Protein AF-A0A947CC03-F1 (afdb_monomer_lite)

Sequence (138 aa):
MVSDGPWMAGKQVFLRNGFELVAEADRFELVAFRLGEGPAPRFRDISENLSRYQGLNLVYSNQCPMLPKSVDALVEMAAARGLELKVHVIDSPKAAQRAPSHYGVFNLVWNGRLLADHYVSGGRFKNILKNELADAAT

Foldseek 3Di:
DAAPDPPGHHCPVVVVVQWDFDEDDDRDTDTDHDPDDDDDDYDDDQLVLLQVDEAKEKEAECPDVVVVVQVVVLQVLQVVLVGGYHYHYDDDPVSQSSALDPLSGIFTGYNSHTPDPDDDHPVRSVVCCVPVVVPVSD

Structure (mmCIF, N/CA/C/O backbone):
data_AF-A0A947CC03-F1
#
_entry.id   AF-A0A947CC03-F1
#
loop_
_atom_site.group_PDB
_atom_site.id
_atom_site.type_symbol
_atom_site.label_atom_id
_atom_site.label_alt_id
_atom_site.label_comp_id
_atom_site.label_asym_id
_atom_site.label_entity_id
_atom_site.label_seq_id
_atom_site.pdbx_PDB_ins_code
_atom_site.Cartn_x
_atom_site.Cartn_y
_atom_site.Cartn_z
_atom_site.occupancy
_atom_site.B_iso_or_equiv
_atom_site.auth_seq_id
_atom_site.auth_comp_id
_atom_site.auth_asym_id
_atom_site.auth_atom_id
_atom_site.pdbx_PDB_model_num
ATOM 1 N N . MET A 1 1 ? 7.274 1.015 -12.413 1.00 92.75 1 MET A N 1
ATOM 2 C CA . MET A 1 1 ? 5.912 0.593 -12.028 1.00 92.75 1 MET A CA 1
ATOM 3 C C . MET A 1 1 ? 4.941 1.667 -12.482 1.00 92.75 1 MET A C 1
ATOM 5 O O . MET A 1 1 ? 5.265 2.839 -12.333 1.00 92.75 1 MET A O 1
ATOM 9 N N . VAL A 1 2 ? 3.812 1.277 -13.061 1.00 96.31 2 VAL A N 1
ATOM 10 C CA . VAL A 1 2 ? 2.751 2.136 -13.613 1.00 96.31 2 VAL A CA 1
ATOM 11 C C . VAL A 1 2 ? 1.389 1.566 -13.206 1.00 96.31 2 VAL A C 1
ATOM 13 O O . VAL A 1 2 ? 1.311 0.407 -12.796 1.00 96.31 2 VAL A O 1
ATOM 16 N N . SER A 1 3 ? 0.337 2.382 -13.247 1.00 94.56 3 SER A N 1
ATOM 17 C CA . SER A 1 3 ? -1.041 1.966 -12.948 1.00 94.56 3 SER A CA 1
ATOM 18 C C . SER A 1 3 ? -2.014 3.011 -13.490 1.00 94.56 3 SER A C 1
ATOM 20 O O . SER A 1 3 ? -1.681 4.195 -13.509 1.00 94.56 3 SER A O 1
ATOM 22 N N . ASP A 1 4 ? -3.223 2.590 -13.861 1.00 91.44 4 ASP A N 1
ATOM 23 C CA . ASP A 1 4 ? -4.327 3.501 -14.206 1.00 91.44 4 ASP A CA 1
ATOM 24 C C . ASP A 1 4 ? -5.050 4.051 -12.957 1.00 91.44 4 ASP A C 1
ATOM 26 O O . ASP A 1 4 ? -5.961 4.873 -13.053 1.00 91.44 4 ASP A O 1
ATOM 30 N N . GLY A 1 5 ? -4.657 3.592 -11.763 1.00 86.25 5 GLY A N 1
ATOM 31 C CA . GLY A 1 5 ? -5.183 4.087 -10.496 1.00 86.25 5 GLY A CA 1
ATOM 32 C C . GLY A 1 5 ? -4.565 5.419 -10.042 1.00 86.25 5 GLY A C 1
ATOM 33 O O . GLY A 1 5 ? -3.611 5.922 -10.638 1.00 86.25 5 GLY A O 1
ATOM 34 N N . PRO A 1 6 ? -5.066 5.987 -8.930 1.00 81.88 6 PRO A N 1
ATOM 35 C CA . PRO A 1 6 ? -4.569 7.249 -8.393 1.00 81.88 6 PRO A CA 1
ATOM 36 C C . PRO A 1 6 ? -3.054 7.238 -8.128 1.00 81.88 6 PRO A C 1
ATOM 38 O O . PRO A 1 6 ? -2.485 6.209 -7.754 1.00 81.88 6 PRO A O 1
ATOM 41 N N . TRP A 1 7 ? -2.432 8.418 -8.242 1.00 81.25 7 TRP A N 1
ATOM 42 C CA . TRP A 1 7 ? -1.035 8.701 -7.862 1.00 81.25 7 TRP A CA 1
ATOM 43 C C . TRP A 1 7 ? 0.056 8.057 -8.729 1.00 81.25 7 TRP A C 1
ATOM 45 O O . TRP A 1 7 ? 1.233 8.152 -8.382 1.00 81.25 7 TRP A O 1
ATOM 55 N N . MET A 1 8 ? -0.301 7.428 -9.851 1.00 90.12 8 MET A N 1
ATOM 56 C CA . MET A 1 8 ? 0.656 6.840 -10.788 1.00 90.12 8 MET A CA 1
ATOM 57 C C . MET A 1 8 ? 0.384 7.292 -12.219 1.00 90.12 8 MET A C 1
ATOM 59 O O . MET A 1 8 ? -0.739 7.622 -12.586 1.00 90.12 8 MET A O 1
ATOM 63 N N . ALA A 1 9 ? 1.438 7.320 -13.030 1.00 94.00 9 ALA A N 1
ATOM 64 C CA . ALA A 1 9 ? 1.297 7.517 -14.462 1.00 94.00 9 ALA A CA 1
ATOM 65 C C . ALA A 1 9 ? 0.802 6.220 -15.120 1.00 94.00 9 ALA A C 1
ATOM 67 O O . ALA A 1 9 ? 1.282 5.132 -14.786 1.00 94.00 9 ALA A O 1
ATOM 68 N N . GLY A 1 10 ? -0.109 6.350 -16.085 1.00 95.56 10 GLY A N 1
ATOM 69 C CA . GLY A 1 10 ? -0.552 5.234 -16.919 1.00 95.56 10 GLY A CA 1
ATOM 70 C C . GLY A 1 10 ? 0.552 4.756 -17.869 1.00 95.56 10 GLY A C 1
ATOM 71 O O . GLY A 1 10 ? 1.412 5.534 -18.302 1.00 95.56 10 GLY A O 1
ATOM 72 N N . LYS A 1 11 ? 0.520 3.470 -18.240 1.00 96.44 11 LYS A N 1
ATOM 73 C CA . LYS A 1 11 ? 1.593 2.830 -19.029 1.00 96.44 11 LYS A CA 1
ATOM 74 C C . LYS A 1 11 ? 1.828 3.449 -20.407 1.00 96.44 11 LYS A C 1
ATOM 76 O O . LYS A 1 11 ? 2.938 3.389 -20.925 1.00 96.44 11 LYS A O 1
ATOM 81 N N . GLN A 1 12 ? 0.804 4.069 -20.995 1.00 96.75 12 GLN A N 1
ATOM 82 C CA . GLN A 1 12 ? 0.829 4.543 -22.383 1.00 96.75 12 GLN A CA 1
ATOM 83 C C . GLN A 1 12 ? 1.933 5.568 -22.658 1.00 96.75 12 GLN A C 1
ATOM 85 O O . GLN A 1 12 ? 2.507 5.561 -23.745 1.00 96.75 12 GLN A O 1
ATOM 90 N N . VAL A 1 13 ? 2.268 6.418 -21.681 1.00 95.25 13 VAL A N 1
ATOM 91 C CA . VAL A 1 13 ? 3.379 7.373 -21.818 1.00 95.25 13 VAL A CA 1
ATOM 92 C C . VAL A 1 13 ? 4.701 6.630 -22.008 1.00 95.25 13 VAL A C 1
ATOM 94 O O . VAL A 1 13 ? 5.494 7.001 -22.863 1.00 95.25 13 VAL A O 1
ATOM 97 N N . PHE A 1 14 ? 4.922 5.543 -21.273 1.00 97.38 14 PHE A N 1
ATOM 98 C CA . PHE A 1 14 ? 6.159 4.766 -21.331 1.00 97.38 14 PHE A CA 1
ATOM 99 C C . PHE A 1 14 ? 6.230 3.910 -22.594 1.00 97.38 14 PHE A C 1
ATOM 101 O O . PHE A 1 14 ? 7.248 3.922 -23.282 1.00 97.38 14 PHE A O 1
ATOM 108 N N . LEU A 1 15 ? 5.135 3.228 -22.949 1.00 97.81 15 LEU A N 1
ATOM 109 C CA . LEU A 1 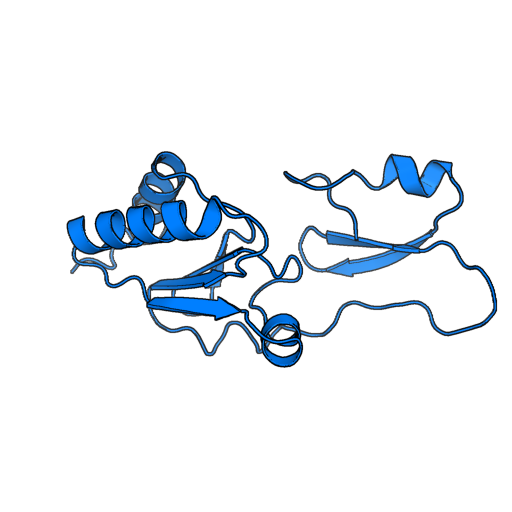15 ? 5.089 2.380 -24.146 1.00 97.81 15 LEU A CA 1
ATOM 110 C C . LEU A 1 15 ? 5.363 3.179 -25.429 1.00 97.81 15 LEU A C 1
ATOM 112 O O . LEU A 1 15 ? 6.099 2.727 -26.301 1.00 97.81 15 LEU A O 1
ATOM 116 N N . ARG A 1 16 ? 4.846 4.413 -25.525 1.00 97.62 16 ARG A N 1
ATOM 117 C CA . ARG A 1 16 ? 5.124 5.318 -26.658 1.00 97.62 16 ARG A CA 1
ATOM 118 C C . ARG A 1 16 ? 6.583 5.778 -26.741 1.00 97.62 16 ARG A C 1
ATOM 120 O O . ARG A 1 16 ? 6.986 6.279 -27.782 1.00 97.62 16 ARG A O 1
ATOM 127 N N . ASN A 1 17 ? 7.357 5.607 -25.671 1.00 97.38 17 ASN A N 1
ATOM 128 C CA . ASN A 1 17 ? 8.770 5.977 -25.580 1.00 97.38 17 ASN A CA 1
ATOM 129 C C . ASN A 1 17 ? 9.694 4.743 -25.550 1.00 97.38 17 ASN A C 1
ATOM 131 O O . ASN A 1 17 ? 10.798 4.806 -25.016 1.00 97.38 17 ASN A O 1
ATOM 135 N N . GLY A 1 18 ? 9.247 3.610 -26.104 1.00 96.88 18 GLY A N 1
ATOM 136 C CA . GLY A 1 18 ? 10.080 2.415 -26.279 1.00 96.88 18 GLY A CA 1
ATOM 137 C C . GLY A 1 18 ? 10.286 1.575 -25.017 1.00 96.88 18 GLY A C 1
ATOM 138 O O . GLY A 1 18 ? 11.163 0.717 -25.002 1.00 96.88 18 GLY A O 1
ATOM 139 N N . PHE A 1 19 ? 9.510 1.806 -23.954 1.00 97.94 19 PHE A N 1
ATOM 140 C CA . PHE A 1 19 ? 9.467 0.881 -22.822 1.00 97.94 19 PHE A CA 1
ATOM 141 C C . PHE A 1 19 ? 8.608 -0.338 -23.170 1.00 97.94 19 PHE A C 1
ATOM 143 O O . PHE A 1 19 ? 7.611 -0.230 -23.883 1.00 97.94 19 PHE A O 1
ATOM 150 N N . GLU A 1 20 ? 8.941 -1.477 -22.576 1.00 97.12 20 GLU A N 1
ATOM 151 C CA . GLU A 1 20 ? 8.214 -2.737 -22.715 1.00 97.12 20 GLU A CA 1
ATOM 152 C C . GLU A 1 20 ? 7.551 -3.115 -21.390 1.00 97.12 20 GLU A C 1
ATOM 154 O O . GLU A 1 20 ? 8.112 -2.878 -20.319 1.00 97.12 20 GLU A O 1
ATOM 159 N N . LEU A 1 21 ? 6.370 -3.731 -21.451 1.00 97.31 21 LEU A N 1
ATOM 160 C CA . LEU A 1 21 ? 5.745 -4.369 -20.293 1.00 97.31 21 LEU A CA 1
ATOM 161 C C . LEU A 1 21 ? 6.495 -5.666 -19.962 1.00 97.31 21 LEU A C 1
ATOM 163 O O . LEU A 1 21 ? 6.652 -6.521 -20.829 1.00 97.31 21 LEU A O 1
ATOM 167 N N . VAL A 1 22 ? 6.957 -5.812 -18.718 1.00 97.62 22 VAL A N 1
ATOM 168 C CA . VAL A 1 22 ? 7.794 -6.952 -18.297 1.00 97.62 22 VAL A CA 1
ATOM 169 C C . VAL A 1 22 ? 7.233 -7.750 -17.122 1.00 97.62 22 VAL A C 1
ATOM 171 O O . VAL A 1 22 ? 7.648 -8.888 -16.921 1.00 97.62 22 VAL A O 1
ATOM 174 N N . ALA A 1 23 ? 6.314 -7.182 -16.337 1.00 97.31 23 ALA A N 1
ATOM 175 C CA . ALA A 1 23 ? 5.630 -7.892 -15.259 1.00 97.31 23 ALA A CA 1
ATOM 176 C C . ALA A 1 23 ? 4.325 -7.190 -14.867 1.00 97.31 23 ALA A C 1
ATOM 178 O O . ALA A 1 23 ? 4.166 -5.989 -15.088 1.00 97.31 23 ALA A O 1
ATOM 179 N N . GLU A 1 24 ? 3.439 -7.926 -14.207 1.00 96.44 24 GLU A N 1
ATOM 180 C CA . GLU A 1 24 ? 2.172 -7.436 -13.663 1.00 96.44 24 GLU A CA 1
ATOM 181 C C . GLU A 1 24 ? 1.981 -7.994 -12.248 1.00 96.44 24 GLU A C 1
ATOM 183 O O . GLU A 1 24 ? 2.397 -9.120 -11.963 1.00 96.44 24 GLU A O 1
ATOM 188 N N . ALA A 1 25 ? 1.398 -7.195 -11.354 1.00 94.19 25 ALA A N 1
ATOM 189 C CA . ALA A 1 25 ? 1.011 -7.611 -10.009 1.00 94.19 25 ALA A CA 1
ATOM 190 C C . ALA A 1 25 ? -0.087 -6.688 -9.461 1.00 94.19 25 ALA A C 1
ATOM 192 O O . ALA A 1 25 ? 0.060 -5.465 -9.466 1.00 94.19 25 ALA A O 1
ATOM 193 N N . ASP A 1 26 ? -1.172 -7.262 -8.941 1.00 90.50 26 ASP A N 1
ATOM 194 C CA . ASP A 1 26 ? -2.356 -6.525 -8.482 1.00 90.50 26 ASP A CA 1
ATOM 195 C C . ASP A 1 26 ? -2.893 -5.568 -9.570 1.00 90.50 26 ASP A C 1
ATOM 197 O O . ASP A 1 26 ? -3.198 -5.985 -10.683 1.00 90.50 26 ASP A O 1
ATOM 201 N N . ARG A 1 27 ? -2.997 -4.268 -9.265 1.00 91.94 27 ARG A N 1
ATOM 202 C CA . ARG A 1 27 ? -3.351 -3.199 -10.218 1.00 91.94 27 ARG A CA 1
ATOM 203 C C . ARG A 1 27 ? -2.134 -2.527 -10.868 1.00 91.94 27 ARG A C 1
ATOM 205 O O . ARG A 1 27 ? -2.271 -1.446 -11.453 1.00 91.94 27 ARG A O 1
ATOM 212 N N . PHE A 1 28 ? -0.942 -3.070 -10.642 1.00 95.25 28 PHE A N 1
ATOM 213 C CA . PHE A 1 28 ? 0.321 -2.479 -11.053 1.00 95.25 28 PHE A CA 1
ATOM 214 C C . PHE A 1 28 ? 0.940 -3.249 -12.202 1.00 95.25 28 PHE A C 1
ATOM 216 O O . PHE A 1 28 ? 0.918 -4.475 -12.273 1.00 95.25 28 PHE A O 1
ATOM 223 N N . GLU A 1 29 ? 1.604 -2.492 -13.055 1.00 97.06 29 GLU A N 1
ATOM 224 C CA . GLU A 1 29 ? 2.369 -3.019 -14.167 1.00 97.06 29 GLU A CA 1
ATOM 225 C C . GLU A 1 29 ? 3.809 -2.529 -14.047 1.00 97.06 29 GLU A C 1
ATOM 227 O O . GLU A 1 29 ? 4.097 -1.435 -13.543 1.00 97.06 29 GLU A O 1
ATOM 232 N N . LEU A 1 30 ? 4.754 -3.336 -14.505 1.00 97.25 30 LEU A N 1
ATOM 233 C CA . LEU A 1 30 ? 6.156 -2.974 -14.573 1.00 97.25 30 LEU A CA 1
ATOM 234 C C . LEU A 1 30 ? 6.540 -2.799 -16.031 1.00 97.25 30 LEU A C 1
ATOM 236 O O . LEU A 1 30 ? 6.579 -3.759 -16.792 1.00 97.25 30 LEU A O 1
ATOM 240 N N . VAL A 1 31 ? 6.847 -1.560 -16.396 1.00 97.69 31 VAL A N 1
ATOM 241 C CA . VAL A 1 31 ? 7.434 -1.222 -17.690 1.00 97.69 31 VAL A CA 1
ATOM 242 C C . VAL A 1 31 ? 8.925 -0.958 -17.524 1.00 97.69 31 VAL A C 1
ATOM 244 O O . VAL A 1 31 ? 9.339 -0.352 -16.530 1.00 97.69 31 VAL A O 1
ATOM 247 N N . ALA A 1 32 ? 9.726 -1.413 -18.481 1.00 97.19 32 ALA A N 1
ATOM 248 C CA . ALA A 1 32 ? 11.175 -1.279 -18.462 1.00 97.19 32 ALA A CA 1
ATOM 249 C C . ALA A 1 32 ? 11.704 -0.841 -19.830 1.00 97.19 32 ALA A C 1
ATOM 251 O O . ALA A 1 32 ? 11.238 -1.307 -20.865 1.00 97.19 32 ALA A O 1
ATOM 252 N N . PHE A 1 33 ? 12.703 0.038 -19.816 1.00 96.75 33 PHE A N 1
ATOM 253 C CA . PHE A 1 33 ? 13.502 0.377 -20.987 1.00 96.75 33 PHE A CA 1
ATOM 254 C C . PHE A 1 33 ? 14.851 -0.326 -20.853 1.00 96.75 33 PHE A C 1
ATOM 256 O O . PHE A 1 33 ? 15.552 -0.134 -19.855 1.00 96.75 33 PHE A O 1
ATOM 263 N N . ARG A 1 34 ? 15.208 -1.180 -21.814 1.00 93.94 34 ARG A N 1
ATOM 264 C CA . ARG A 1 34 ? 16.447 -1.963 -21.747 1.00 93.94 34 ARG A CA 1
ATOM 265 C C . ARG A 1 34 ? 17.622 -1.132 -22.257 1.00 93.94 34 ARG A C 1
ATOM 267 O O . ARG A 1 34 ? 17.642 -0.736 -23.415 1.00 93.94 34 ARG A O 1
ATOM 274 N N . LEU A 1 35 ? 18.611 -0.902 -21.392 1.00 94.31 35 LEU A N 1
ATOM 275 C CA . LEU A 1 35 ? 19.863 -0.213 -21.744 1.00 94.31 35 LEU A CA 1
ATOM 276 C C . LEU A 1 35 ? 20.993 -1.177 -22.151 1.00 94.31 35 LEU A C 1
ATOM 278 O O . LEU A 1 35 ? 22.030 -0.734 -22.631 1.00 94.31 35 LEU A O 1
ATOM 282 N N . GLY A 1 36 ? 20.810 -2.481 -21.943 1.00 93.56 36 GLY A N 1
ATOM 283 C CA . GLY A 1 36 ? 21.803 -3.514 -22.218 1.00 93.56 36 GLY A CA 1
ATOM 284 C C . GLY A 1 36 ? 21.262 -4.910 -21.916 1.00 93.56 36 GLY A C 1
ATOM 285 O O . GLY A 1 36 ? 20.067 -5.082 -21.656 1.00 93.56 36 GLY A O 1
ATOM 286 N N . GLU A 1 37 ? 22.147 -5.903 -21.947 1.00 93.50 37 GLU A N 1
ATOM 287 C CA . GLU A 1 37 ? 21.801 -7.291 -21.641 1.00 93.50 37 GLU A CA 1
ATOM 288 C C . GLU A 1 37 ? 21.655 -7.526 -20.131 1.00 93.50 37 GLU A C 1
ATOM 290 O O . GLU A 1 37 ? 22.388 -6.970 -19.313 1.00 93.50 37 GLU A O 1
ATOM 295 N N . GLY A 1 38 ? 20.693 -8.367 -19.755 1.00 93.75 38 GLY A N 1
ATOM 296 C CA . GLY A 1 38 ? 20.435 -8.727 -18.366 1.00 93.75 38 GLY A CA 1
ATOM 297 C C . GLY A 1 38 ? 19.010 -9.235 -18.149 1.00 93.75 38 GLY A C 1
ATOM 298 O O . GLY A 1 38 ? 18.155 -9.108 -19.032 1.00 93.75 38 GLY A O 1
ATOM 299 N N . PRO A 1 39 ? 18.731 -9.828 -16.977 1.00 94.94 39 PRO A N 1
ATOM 300 C CA . PRO A 1 39 ? 17.384 -10.254 -16.637 1.00 94.94 39 PRO A CA 1
ATOM 301 C C . PRO A 1 39 ? 16.457 -9.042 -16.493 1.00 94.94 39 PRO A C 1
ATOM 303 O O . PRO A 1 39 ? 16.831 -8.017 -15.919 1.00 94.94 39 PRO A O 1
ATOM 306 N N . ALA A 1 40 ? 15.220 -9.180 -16.970 1.00 94.00 40 ALA A N 1
ATOM 307 C CA . ALA A 1 40 ? 14.192 -8.174 -16.741 1.00 94.00 40 ALA A CA 1
ATOM 308 C C . ALA A 1 40 ? 13.889 -8.040 -15.233 1.00 94.00 40 ALA A C 1
ATOM 310 O O . ALA A 1 40 ? 13.923 -9.040 -14.500 1.00 94.00 40 ALA A O 1
ATOM 311 N N . PRO A 1 41 ? 13.583 -6.825 -14.742 1.00 94.56 41 PRO A N 1
ATOM 312 C CA . PRO A 1 41 ? 13.152 -6.648 -13.366 1.00 94.56 41 PRO A CA 1
ATOM 313 C C . PRO A 1 41 ? 11.799 -7.337 -13.151 1.00 94.56 41 PRO A C 1
ATOM 315 O O . PRO A 1 41 ? 10.987 -7.449 -14.068 1.00 94.56 41 PRO A O 1
ATOM 318 N N . ARG A 1 42 ? 11.547 -7.781 -11.920 1.00 95.31 42 ARG A N 1
ATOM 319 C CA . ARG A 1 42 ? 10.299 -8.444 -11.527 1.00 95.31 42 ARG A CA 1
ATOM 320 C C . ARG A 1 42 ? 9.763 -7.870 -10.227 1.00 95.31 42 ARG A C 1
ATOM 322 O O . ARG A 1 42 ? 10.530 -7.332 -9.424 1.00 95.31 42 ARG A O 1
ATOM 329 N N . PHE A 1 43 ? 8.467 -8.047 -9.997 1.00 95.50 43 PHE A N 1
ATOM 330 C CA . PHE A 1 43 ? 7.892 -7.821 -8.679 1.00 95.50 43 PHE A CA 1
ATOM 331 C C . PHE A 1 43 ? 8.422 -8.841 -7.672 1.00 95.50 43 PHE A C 1
ATOM 333 O O . PHE A 1 43 ? 8.766 -9.978 -8.008 1.00 95.50 43 PHE A O 1
ATOM 340 N N . ARG A 1 44 ? 8.531 -8.400 -6.421 1.00 94.31 44 ARG A N 1
ATOM 341 C CA . ARG A 1 44 ? 8.838 -9.286 -5.306 1.00 94.31 44 ARG A CA 1
ATOM 342 C C . ARG A 1 44 ? 7.564 -10.029 -4.923 1.00 94.31 44 ARG A C 1
ATOM 344 O O . ARG A 1 44 ? 6.515 -9.409 -4.863 1.00 94.31 44 ARG A O 1
ATOM 351 N N . ASP A 1 45 ? 7.673 -11.313 -4.603 1.00 94.94 45 ASP A N 1
ATOM 352 C CA . ASP A 1 45 ? 6.556 -12.024 -3.987 1.00 94.94 45 ASP A CA 1
ATOM 353 C C . ASP A 1 45 ? 6.322 -11.489 -2.566 1.00 94.94 45 ASP A C 1
ATOM 355 O O . ASP A 1 45 ? 7.227 -11.499 -1.723 1.00 94.94 45 ASP A O 1
ATOM 359 N N . ILE A 1 46 ? 5.118 -10.970 -2.340 1.00 95.12 46 ILE A N 1
ATOM 360 C CA . ILE A 1 46 ? 4.662 -10.403 -1.069 1.00 95.12 46 ILE A CA 1
ATOM 361 C C . ILE A 1 46 ? 3.426 -11.125 -0.521 1.00 95.12 46 ILE A C 1
ATOM 363 O O . ILE A 1 46 ? 2.821 -10.637 0.433 1.00 95.12 46 ILE A O 1
ATOM 367 N N . SER A 1 47 ? 3.040 -12.266 -1.099 1.00 91.94 47 SER A N 1
ATOM 368 C CA . SER A 1 47 ? 1.820 -13.006 -0.740 1.00 91.94 47 SER A CA 1
ATOM 369 C C . SER A 1 47 ? 1.732 -13.331 0.761 1.00 91.94 47 SER A C 1
ATOM 371 O O . SER A 1 47 ? 0.663 -13.245 1.363 1.00 91.94 47 SER A O 1
ATOM 373 N N . GLU A 1 48 ? 2.871 -13.590 1.405 1.00 94.25 48 GLU A N 1
ATOM 374 C CA . GLU A 1 48 ? 2.973 -13.875 2.843 1.00 94.25 48 GLU A CA 1
ATOM 375 C C . GLU A 1 48 ? 3.099 -12.626 3.737 1.00 94.25 48 GLU A C 1
ATOM 377 O O . GLU A 1 48 ? 3.160 -12.722 4.968 1.00 94.25 48 GLU A O 1
ATOM 382 N N . ASN A 1 49 ? 3.194 -11.424 3.165 1.00 96.31 49 ASN A N 1
ATOM 383 C CA . ASN A 1 49 ? 3.384 -10.218 3.971 1.00 96.31 49 ASN A CA 1
ATOM 384 C C . ASN A 1 49 ? 2.109 -9.838 4.719 1.00 96.31 49 ASN A C 1
ATOM 386 O O . ASN A 1 49 ? 2.199 -9.382 5.855 1.00 96.31 49 ASN A O 1
ATOM 390 N N . LEU A 1 50 ? 0.938 -10.051 4.121 1.00 96.12 50 LEU A N 1
ATOM 391 C CA . LEU A 1 50 ? -0.344 -9.634 4.684 1.00 96.12 50 LEU A CA 1
ATOM 392 C C . LEU A 1 50 ? -0.782 -10.462 5.903 1.00 96.12 50 LEU A C 1
ATOM 394 O O . LEU A 1 50 ? -1.312 -9.900 6.860 1.00 96.12 50 LEU A O 1
ATOM 398 N N . SER A 1 51 ? -0.523 -11.772 5.914 1.00 95.25 51 SER A N 1
ATOM 399 C CA . SER A 1 51 ? -1.051 -12.713 6.920 1.00 95.25 51 SER A CA 1
ATOM 400 C C . SER A 1 51 ? -0.643 -12.401 8.369 1.00 95.25 51 SER A C 1
ATOM 402 O O . SER A 1 51 ? -1.348 -12.770 9.311 1.00 95.25 51 SER A O 1
ATOM 404 N N . ARG A 1 52 ? 0.458 -11.665 8.570 1.00 95.12 52 ARG A N 1
ATOM 405 C CA . ARG A 1 52 ? 0.951 -11.258 9.899 1.00 95.12 52 ARG A CA 1
ATOM 406 C C . ARG A 1 52 ? 0.151 -10.125 10.556 1.00 95.12 52 ARG A C 1
ATOM 408 O O . ARG A 1 52 ? 0.368 -9.845 11.731 1.00 95.12 52 ARG A O 1
ATOM 415 N N . TYR A 1 53 ? -0.734 -9.452 9.820 1.00 97.12 53 TYR A N 1
ATOM 416 C CA . TYR A 1 53 ? -1.465 -8.279 10.306 1.00 97.12 53 TYR A CA 1
ATOM 417 C C . TYR A 1 53 ? -2.892 -8.646 10.726 1.00 97.12 53 TYR A C 1
ATOM 419 O O . TYR A 1 53 ? -3.801 -8.713 9.900 1.00 97.12 53 TYR A O 1
ATOM 427 N N . GLN A 1 54 ? -3.081 -8.866 12.029 1.00 96.50 54 GLN A N 1
ATOM 428 C CA . GLN A 1 54 ? -4.377 -9.189 12.639 1.00 96.50 54 GLN A CA 1
ATOM 429 C C . GLN A 1 54 ? -5.035 -7.951 13.264 1.00 96.50 54 GLN A C 1
ATOM 431 O O . GLN A 1 54 ? -4.359 -7.118 13.884 1.00 96.50 54 GLN A O 1
ATOM 436 N N . GLY A 1 55 ? -6.355 -7.834 13.119 1.00 96.31 55 GLY A N 1
ATOM 437 C CA . GLY A 1 55 ? -7.117 -6.627 13.436 1.00 96.31 55 GLY A CA 1
ATOM 438 C C . GLY A 1 55 ? -6.893 -5.509 12.414 1.00 96.31 55 GLY A C 1
ATOM 439 O O . GLY A 1 55 ? -6.479 -5.758 11.276 1.00 96.31 55 GLY A O 1
ATOM 440 N N . LEU A 1 56 ? -7.153 -4.264 12.823 1.00 97.81 56 LEU A N 1
ATOM 441 C CA . LEU A 1 56 ? -7.013 -3.083 11.974 1.00 97.81 56 LEU A CA 1
ATOM 442 C C . LEU A 1 56 ? -5.593 -2.526 12.089 1.00 97.81 56 LEU A C 1
ATOM 444 O O . LEU A 1 56 ? -5.157 -2.103 13.157 1.00 97.81 56 LEU A O 1
ATOM 448 N N . ASN A 1 57 ? -4.861 -2.543 10.980 1.00 98.44 57 ASN A N 1
ATOM 449 C CA . ASN A 1 57 ? -3.462 -2.137 10.921 1.00 98.44 57 ASN A CA 1
ATOM 450 C C . ASN A 1 57 ? -3.266 -1.059 9.856 1.00 98.44 57 ASN A C 1
ATOM 452 O O . ASN A 1 57 ? -3.836 -1.140 8.767 1.00 98.44 57 ASN A O 1
ATOM 456 N N . LEU A 1 58 ? -2.403 -0.090 10.145 1.00 98.12 58 LEU A N 1
ATOM 457 C CA . LEU A 1 58 ? -1.907 0.879 9.180 1.00 98.12 58 LEU A CA 1
ATOM 458 C C . LEU A 1 58 ? -0.384 0.792 9.106 1.00 98.12 58 LEU A C 1
ATOM 460 O O . LEU A 1 58 ? 0.307 1.154 10.053 1.00 98.12 58 LEU A O 1
ATOM 464 N N . VAL A 1 59 ? 0.136 0.315 7.976 1.00 97.94 59 VAL A N 1
ATOM 465 C CA . VAL A 1 59 ? 1.578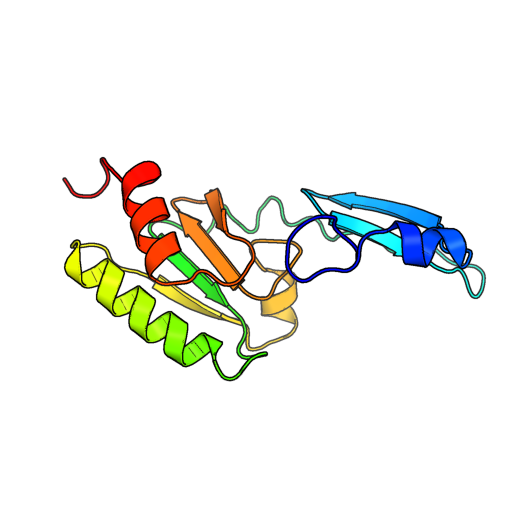 0.226 7.708 1.00 97.94 59 VAL A CA 1
ATOM 466 C C . VAL A 1 59 ? 1.959 1.318 6.720 1.00 97.94 59 VAL A C 1
ATOM 468 O O . VAL A 1 59 ? 1.482 1.300 5.581 1.00 97.94 59 VAL A O 1
ATOM 471 N N . TYR A 1 60 ? 2.799 2.269 7.121 1.00 97.25 60 TYR A N 1
ATOM 472 C CA . TYR A 1 60 ? 3.096 3.426 6.277 1.00 97.25 60 TYR A CA 1
ATOM 473 C C . TYR A 1 60 ? 4.539 3.922 6.391 1.00 97.25 60 TYR A C 1
ATOM 475 O O . TYR A 1 60 ? 5.219 3.664 7.376 1.00 97.25 60 TYR A O 1
ATOM 483 N N . SER A 1 61 ? 5.009 4.652 5.381 1.00 95.62 61 SER A N 1
ATOM 484 C CA . SER A 1 61 ? 6.311 5.326 5.382 1.00 95.62 61 SER A CA 1
ATOM 485 C C . SER A 1 61 ? 6.148 6.845 5.455 1.00 95.62 61 SER A C 1
ATOM 487 O O . SER A 1 61 ? 5.260 7.416 4.819 1.00 95.62 61 SER A O 1
ATOM 489 N N . ASN A 1 62 ? 7.061 7.523 6.153 1.00 91.62 62 ASN A N 1
ATOM 490 C CA . ASN A 1 62 ? 7.083 8.984 6.301 1.00 91.62 62 ASN A CA 1
ATOM 491 C C . ASN A 1 62 ? 7.621 9.723 5.054 1.00 91.62 62 ASN A C 1
ATOM 493 O O . ASN A 1 62 ? 8.247 10.771 5.181 1.00 91.62 62 ASN A O 1
ATOM 497 N N . GLN A 1 63 ? 7.386 9.205 3.840 1.00 88.06 63 GLN A N 1
ATOM 498 C CA . GLN A 1 63 ? 7.844 9.844 2.594 1.00 88.06 63 GLN A CA 1
ATOM 499 C C . GLN A 1 63 ? 7.181 11.206 2.347 1.00 88.06 63 GLN A C 1
ATOM 501 O O . GLN A 1 63 ? 7.772 12.082 1.724 1.00 88.06 63 GLN A O 1
ATOM 506 N N . C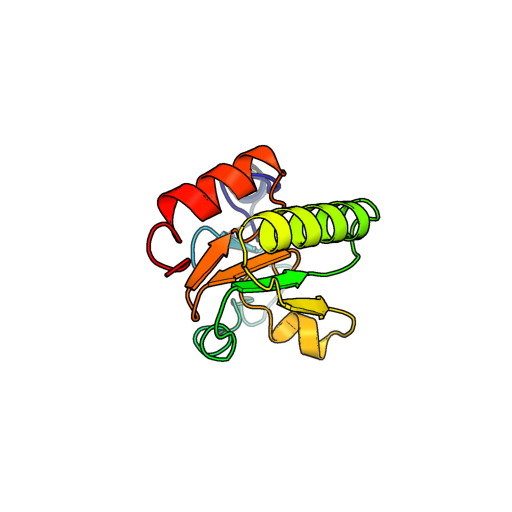YS A 1 64 ? 5.950 11.383 2.836 1.00 86.19 64 CYS A N 1
ATOM 507 C CA . CYS A 1 64 ? 5.218 12.640 2.765 1.00 86.19 64 CYS A CA 1
ATOM 508 C C . CYS A 1 64 ? 4.952 13.168 4.185 1.00 86.19 64 CYS A C 1
ATOM 510 O O . CYS A 1 64 ? 4.380 12.437 5.002 1.00 86.19 64 CYS A O 1
ATOM 512 N N . PRO A 1 65 ? 5.279 14.442 4.485 1.00 88.56 65 PRO A N 1
ATOM 513 C CA . PRO A 1 65 ? 5.108 15.024 5.821 1.00 88.56 65 PRO A CA 1
ATOM 514 C C . PRO A 1 65 ? 3.640 15.118 6.268 1.00 88.56 65 PRO A C 1
ATOM 516 O O . PRO A 1 65 ? 3.361 15.338 7.444 1.00 88.56 65 PRO A O 1
ATOM 519 N N . MET A 1 66 ? 2.689 14.938 5.347 1.00 89.00 66 MET A N 1
ATOM 520 C CA . MET A 1 66 ? 1.255 14.942 5.646 1.00 89.00 66 MET A CA 1
ATOM 521 C C . MET A 1 66 ? 0.727 13.582 6.117 1.00 89.00 66 MET A C 1
ATOM 523 O O . MET A 1 66 ? -0.360 13.525 6.698 1.00 89.00 66 MET A O 1
ATOM 527 N N . LEU A 1 67 ? 1.465 12.491 5.879 1.00 91.94 67 LEU A N 1
ATOM 528 C CA . LEU A 1 67 ? 1.029 11.152 6.276 1.00 91.94 67 LEU A CA 1
ATOM 529 C C . LEU A 1 67 ? 0.973 10.975 7.798 1.00 91.94 67 LEU A C 1
ATOM 531 O O . LEU A 1 67 ? -0.077 10.525 8.242 1.00 91.94 67 LEU A O 1
ATOM 535 N N . PRO A 1 68 ? 1.978 11.387 8.603 1.00 93.50 68 PRO A N 1
ATOM 536 C CA . PRO A 1 68 ? 1.889 11.303 10.065 1.00 93.50 68 PRO A CA 1
ATOM 537 C C . PRO A 1 68 ? 0.643 11.996 10.629 1.00 93.50 68 PRO A C 1
ATOM 539 O O . PRO A 1 68 ? -0.156 11.368 11.308 1.00 93.50 68 PRO A O 1
ATOM 542 N N . LYS A 1 69 ? 0.386 13.248 10.223 1.00 91.94 69 LYS A N 1
ATOM 543 C CA . LYS A 1 69 ? -0.816 13.991 10.648 1.00 91.94 69 LYS A CA 1
ATOM 544 C C . LYS A 1 69 ? -2.113 13.270 10.289 1.00 91.94 69 LYS A C 1
ATOM 546 O O . LYS A 1 69 ? -3.098 13.329 11.016 1.00 91.94 69 LYS A O 1
ATOM 551 N N . SER A 1 70 ? -2.132 12.631 9.123 1.00 92.25 70 SER A N 1
ATOM 552 C CA . SER A 1 70 ? -3.301 11.879 8.683 1.00 92.25 70 SER A CA 1
ATOM 553 C C . SER A 1 70 ? -3.462 10.591 9.484 1.00 92.25 70 SER A C 1
ATOM 555 O O . SER A 1 70 ? -4.579 10.262 9.852 1.00 92.25 70 SER A O 1
ATOM 557 N N . VAL A 1 71 ? -2.365 9.890 9.780 1.00 96.06 71 VAL A N 1
ATOM 558 C CA . VAL A 1 71 ? -2.344 8.696 10.634 1.00 96.06 71 VAL A CA 1
ATOM 559 C C . VAL A 1 71 ? -2.926 9.017 12.009 1.00 96.06 71 VAL A C 1
ATOM 561 O O . VAL A 1 71 ? -3.827 8.300 12.435 1.00 96.06 71 VAL A O 1
ATOM 564 N N . ASP A 1 72 ? -2.508 10.120 12.636 1.00 95.69 72 ASP A N 1
ATOM 565 C CA . ASP A 1 72 ? -3.031 10.557 13.939 1.00 95.69 72 ASP A CA 1
ATOM 566 C C . ASP A 1 72 ? -4.558 10.730 13.897 1.00 95.69 72 ASP A C 1
ATOM 568 O O . ASP A 1 72 ? -5.287 10.156 14.706 1.00 95.69 72 ASP A O 1
ATOM 572 N N . ALA A 1 73 ? -5.068 11.419 12.871 1.00 96.06 73 ALA A N 1
ATOM 573 C CA . ALA A 1 73 ? -6.507 11.582 12.678 1.00 96.06 73 ALA A CA 1
ATOM 574 C C . ALA A 1 73 ? -7.233 10.238 12.463 1.00 96.06 73 ALA A C 1
ATOM 576 O O . ALA A 1 73 ? -8.339 10.037 12.962 1.00 96.06 73 ALA A O 1
ATOM 577 N N . LEU A 1 74 ? -6.636 9.293 11.726 1.00 97.50 74 LEU A N 1
ATOM 578 C CA . LEU A 1 74 ? -7.226 7.966 11.518 1.00 97.50 74 LEU A CA 1
ATOM 579 C C . LEU A 1 74 ? -7.262 7.140 12.812 1.00 97.50 74 LEU A C 1
ATOM 581 O O . LEU A 1 74 ? -8.241 6.425 13.034 1.00 97.50 74 LEU A O 1
ATOM 585 N N . VAL A 1 75 ? -6.245 7.263 13.671 1.00 98.12 75 VAL A N 1
ATOM 586 C CA . VAL A 1 75 ? -6.212 6.625 14.997 1.00 98.12 75 VAL A CA 1
ATOM 587 C C . VAL A 1 75 ? -7.368 7.135 15.855 1.00 98.12 75 VAL A C 1
ATOM 589 O O . VAL A 1 75 ? -8.152 6.329 16.357 1.00 98.12 75 VAL A O 1
ATOM 592 N N . GLU A 1 76 ? -7.547 8.455 15.953 1.00 97.75 76 GLU A N 1
ATOM 593 C CA . GLU A 1 76 ? -8.663 9.056 16.700 1.00 97.75 76 GLU A CA 1
ATOM 594 C C . GLU A 1 76 ? -10.028 8.602 16.158 1.00 97.75 76 GLU A C 1
ATOM 596 O O . GLU A 1 76 ? -10.941 8.258 16.912 1.00 97.75 76 GLU A O 1
ATOM 601 N N . MET A 1 77 ? -10.171 8.540 14.831 1.00 96.44 77 MET A N 1
ATOM 602 C CA . MET A 1 77 ? -11.409 8.114 14.175 1.00 96.44 77 MET A CA 1
ATOM 603 C C . MET A 1 77 ? -11.744 6.632 14.378 1.00 96.44 77 MET A C 1
ATOM 605 O O . MET A 1 77 ? -12.930 6.280 14.352 1.00 96.44 77 MET A O 1
ATOM 609 N N . ALA A 1 78 ? -10.733 5.771 14.520 1.00 96.31 78 ALA A N 1
ATOM 610 C CA . ALA A 1 78 ? -10.909 4.362 14.858 1.00 96.31 78 ALA A CA 1
ATOM 611 C C . ALA A 1 78 ? -11.307 4.211 16.333 1.00 96.31 78 ALA A C 1
ATOM 613 O O . ALA A 1 78 ? -12.311 3.561 16.630 1.00 96.31 78 ALA A O 1
ATOM 614 N N . ALA A 1 79 ? -10.603 4.907 17.232 1.00 96.31 79 ALA A N 1
ATOM 615 C CA . ALA A 1 79 ? -10.877 4.891 18.667 1.00 96.31 79 ALA A CA 1
ATOM 616 C C . ALA A 1 79 ? -12.303 5.366 18.991 1.00 96.31 79 ALA A C 1
ATOM 618 O O . ALA A 1 79 ? -13.001 4.739 19.784 1.00 96.31 79 ALA A O 1
ATOM 619 N N . ALA A 1 80 ? -12.795 6.401 18.300 1.00 94.62 80 ALA A N 1
ATOM 620 C CA . ALA A 1 80 ? -14.175 6.885 18.427 1.00 94.62 80 ALA A CA 1
ATOM 621 C C . ALA A 1 80 ? -15.255 5.851 18.033 1.00 94.62 80 ALA A C 1
ATOM 623 O O . ALA A 1 80 ? -16.439 6.077 18.278 1.00 94.62 80 ALA A O 1
ATOM 624 N N . ARG A 1 81 ? -14.871 4.730 17.409 1.00 91.06 81 ARG A N 1
ATOM 625 C CA . ARG A 1 81 ? -15.740 3.589 17.075 1.00 91.06 81 ARG A CA 1
ATOM 626 C C . ARG A 1 81 ? -15.435 2.333 17.899 1.00 91.06 81 ARG A C 1
ATOM 628 O O . ARG A 1 81 ? -15.914 1.264 17.547 1.00 91.06 81 ARG A O 1
ATOM 635 N N . GLY A 1 82 ? -14.626 2.444 18.953 1.00 93.19 82 GLY A N 1
ATOM 636 C CA . GLY A 1 82 ? -14.211 1.296 19.764 1.00 93.19 82 GLY A CA 1
ATOM 637 C C . GLY A 1 82 ? -13.202 0.373 19.073 1.00 93.19 82 GLY A C 1
ATOM 638 O O . GLY A 1 82 ? -13.031 -0.762 19.503 1.00 93.19 82 GLY A O 1
ATOM 639 N N . LEU A 1 83 ? -12.536 0.835 18.008 1.00 94.75 83 LEU A N 1
ATOM 640 C CA . LEU A 1 83 ? -11.532 0.061 17.276 1.00 94.75 83 LEU A CA 1
ATOM 641 C C . LEU A 1 83 ? -10.117 0.544 17.612 1.00 94.75 83 LEU A C 1
ATOM 643 O O . LEU A 1 83 ? -9.844 1.743 17.635 1.00 94.75 83 LEU A O 1
ATOM 647 N N . GLU A 1 84 ? -9.191 -0.396 17.784 1.00 97.12 84 GLU A N 1
ATOM 648 C CA . GLU A 1 84 ? -7.757 -0.110 17.854 1.00 97.12 84 GLU A CA 1
ATOM 649 C C . GLU A 1 84 ? -7.158 -0.095 16.438 1.00 97.12 84 GLU A C 1
ATOM 651 O O . GLU A 1 84 ? -7.220 -1.097 15.723 1.00 97.12 84 GLU A O 1
ATOM 656 N N . LEU A 1 85 ? -6.545 1.026 16.037 1.00 98.12 85 LEU A N 1
ATOM 657 C CA . LEU A 1 85 ? -5.733 1.106 14.820 1.00 98.12 85 LEU A CA 1
ATOM 658 C C . LEU A 1 85 ? -4.252 0.916 15.165 1.00 98.12 85 LEU A C 1
ATOM 660 O O . LEU A 1 85 ? -3.610 1.822 15.691 1.00 98.12 85 LEU A O 1
ATOM 664 N N . LYS A 1 86 ? -3.688 -0.243 14.818 1.00 98.50 86 LYS A N 1
ATOM 665 C CA . LYS A 1 86 ? -2.269 -0.555 15.046 1.00 98.50 86 LYS A CA 1
ATOM 666 C C . LYS A 1 86 ? -1.403 0.091 13.971 1.00 98.50 86 LYS A C 1
ATOM 668 O O . LYS A 1 86 ? -1.487 -0.279 12.798 1.00 98.50 86 LYS A O 1
ATOM 673 N N . VAL A 1 87 ? -0.567 1.046 14.360 1.00 98.19 87 VAL A N 1
ATOM 674 C CA . VAL A 1 87 ? 0.283 1.805 13.433 1.00 98.19 87 VAL A CA 1
ATOM 675 C C . VAL A 1 87 ? 1.686 1.202 13.367 1.00 98.19 87 VAL A C 1
ATOM 677 O O . VAL A 1 87 ? 2.330 0.992 14.390 1.00 98.19 87 VAL A O 1
ATOM 680 N N . HIS A 1 88 ? 2.176 0.967 12.150 1.00 97.62 88 HIS A N 1
ATOM 681 C CA . HIS A 1 88 ? 3.511 0.438 11.867 1.00 97.62 88 HIS A CA 1
ATOM 682 C C . HIS A 1 88 ? 4.246 1.387 10.918 1.00 97.62 88 HIS A C 1
ATOM 684 O O . HIS A 1 88 ? 3.788 1.623 9.797 1.00 97.62 88 HIS A O 1
ATOM 690 N N . VAL A 1 89 ? 5.395 1.915 11.342 1.00 97.19 89 VAL A N 1
ATOM 691 C CA . VAL A 1 89 ? 6.215 2.813 10.514 1.00 97.19 89 VAL A CA 1
ATOM 692 C C . VAL A 1 89 ? 7.244 2.005 9.720 1.00 97.19 89 VAL A C 1
ATOM 694 O O . VAL A 1 89 ? 7.942 1.152 10.262 1.00 97.19 89 VAL A O 1
ATOM 697 N N . ILE A 1 90 ? 7.348 2.282 8.423 1.00 97.12 90 ILE A N 1
ATOM 698 C CA . ILE A 1 90 ? 8.384 1.767 7.527 1.00 97.12 90 ILE A CA 1
ATOM 699 C C . ILE A 1 90 ? 9.548 2.761 7.536 1.00 97.12 90 ILE A C 1
ATOM 701 O O . ILE A 1 90 ? 9.486 3.808 6.884 1.00 97.12 90 ILE A O 1
ATOM 705 N N . ASP A 1 91 ? 10.610 2.405 8.252 1.00 95.94 91 ASP A N 1
ATOM 706 C CA . ASP A 1 91 ? 11.797 3.234 8.505 1.00 95.94 91 ASP A CA 1
ATOM 707 C C . ASP A 1 91 ? 13.107 2.622 7.973 1.00 95.94 91 ASP A C 1
ATOM 709 O O . ASP A 1 91 ? 14.179 3.212 8.102 1.00 95.94 91 ASP A O 1
ATOM 713 N N . SER A 1 92 ? 13.035 1.444 7.347 1.00 95.94 92 SER A N 1
ATOM 714 C CA . SER A 1 92 ? 14.203 0.727 6.838 1.00 95.94 92 SER A CA 1
ATOM 715 C C . SER A 1 92 ? 13.941 0.057 5.486 1.00 95.94 92 SER A C 1
ATOM 717 O O . SER A 1 92 ? 12.809 -0.349 5.195 1.00 95.94 92 SER A O 1
ATOM 719 N N . PRO A 1 93 ? 14.990 -0.166 4.667 1.00 94.75 93 PRO A N 1
ATOM 720 C CA . PRO A 1 93 ? 14.861 -0.911 3.414 1.00 94.75 93 PRO A CA 1
ATOM 721 C C . PRO A 1 93 ? 14.279 -2.316 3.612 1.00 94.75 93 PRO A C 1
ATOM 723 O O . PRO A 1 93 ? 13.472 -2.783 2.810 1.00 94.75 93 PRO A O 1
ATOM 726 N N . LYS A 1 94 ? 14.647 -2.989 4.712 1.00 94.88 94 LYS A N 1
ATOM 727 C CA . LYS A 1 94 ? 14.138 -4.325 5.047 1.00 94.88 94 LYS A CA 1
ATOM 728 C C . LYS A 1 94 ? 12.641 -4.303 5.363 1.00 94.88 94 LYS A C 1
ATOM 730 O O . LYS A 1 94 ? 11.939 -5.232 4.969 1.00 94.88 94 LYS A O 1
ATOM 735 N N . ALA A 1 95 ? 12.156 -3.271 6.057 1.00 95.06 95 ALA A N 1
ATOM 736 C CA . ALA A 1 95 ? 10.728 -3.090 6.307 1.00 95.06 95 ALA A CA 1
ATOM 737 C C . ALA A 1 95 ? 9.971 -2.776 5.007 1.00 95.06 95 ALA A C 1
ATOM 739 O O . ALA A 1 95 ? 8.943 -3.393 4.744 1.00 95.06 95 ALA A O 1
ATOM 740 N N . ALA A 1 96 ? 10.522 -1.911 4.149 1.00 94.38 96 ALA A N 1
ATOM 741 C CA . ALA A 1 96 ? 9.914 -1.55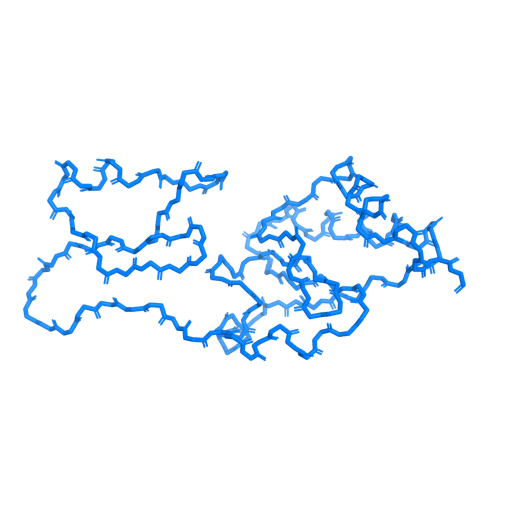6 2.866 1.00 94.38 96 ALA A CA 1
ATOM 742 C C . ALA A 1 96 ? 9.745 -2.775 1.941 1.00 94.38 96 ALA A C 1
ATOM 744 O O . ALA A 1 96 ? 8.690 -2.967 1.345 1.00 94.38 96 ALA A O 1
ATOM 745 N N . GLN A 1 97 ? 10.741 -3.665 1.884 1.00 93.50 97 GLN A N 1
ATOM 746 C CA . GLN A 1 97 ? 10.655 -4.915 1.113 1.00 93.50 97 GLN A CA 1
ATOM 747 C C . GLN A 1 97 ? 9.654 -5.938 1.679 1.00 93.50 97 GLN A C 1
ATOM 749 O O . GLN A 1 97 ? 9.362 -6.937 1.022 1.00 93.50 97 GLN A O 1
ATOM 754 N N . ARG A 1 98 ? 9.156 -5.720 2.901 1.00 94.75 98 ARG A N 1
ATOM 755 C CA . ARG A 1 98 ? 8.149 -6.549 3.580 1.00 94.75 98 ARG A CA 1
ATOM 756 C C . ARG A 1 98 ? 6.785 -5.855 3.653 1.00 94.75 98 ARG A C 1
ATOM 758 O O . ARG A 1 98 ? 5.940 -6.273 4.443 1.00 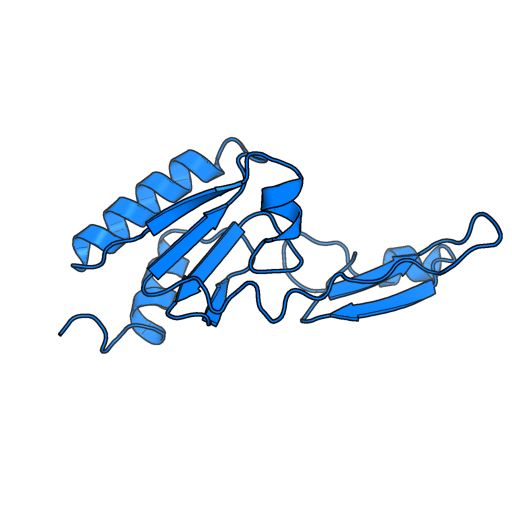94.75 98 ARG A O 1
ATOM 765 N N . ALA A 1 99 ? 6.584 -4.791 2.874 1.00 95.94 99 ALA A N 1
ATOM 766 C CA . ALA A 1 99 ? 5.340 -4.043 2.887 1.00 95.94 99 ALA A CA 1
ATOM 767 C C . ALA A 1 99 ? 4.137 -4.913 2.450 1.00 95.94 99 ALA A C 1
ATOM 769 O O . ALA A 1 99 ? 4.308 -5.847 1.658 1.00 95.94 99 ALA A O 1
ATOM 770 N N . PRO A 1 100 ? 2.918 -4.603 2.933 1.00 96.56 100 PRO A N 1
ATOM 771 C CA . PRO A 1 100 ? 1.700 -5.344 2.584 1.00 96.56 100 PRO A CA 1
ATOM 772 C C . PRO A 1 100 ? 1.214 -5.184 1.136 1.00 96.56 100 PRO A C 1
ATOM 774 O O . PRO A 1 100 ? 0.325 -5.919 0.721 1.00 96.56 100 PRO A O 1
ATOM 777 N N . SER A 1 101 ? 1.744 -4.217 0.384 1.00 95.38 101 SER A N 1
ATOM 778 C CA . SER A 1 101 ? 1.405 -3.985 -1.023 1.00 95.38 101 SER A CA 1
ATOM 779 C C . SER A 1 101 ? 2.635 -3.578 -1.828 1.00 95.38 101 SER A C 1
ATOM 781 O O . SER A 1 101 ? 3.617 -3.073 -1.274 1.00 95.38 101 SER A O 1
ATOM 783 N N . HIS A 1 102 ? 2.546 -3.724 -3.150 1.00 93.88 102 HIS A N 1
ATOM 784 C CA . HIS A 1 102 ? 3.589 -3.302 -4.083 1.00 93.88 102 HIS A CA 1
ATOM 785 C C . HIS A 1 102 ? 3.809 -1.779 -4.119 1.00 93.88 102 HIS A C 1
ATOM 787 O O . HIS A 1 102 ? 4.903 -1.342 -4.472 1.00 93.88 102 HIS A O 1
ATOM 793 N N . TYR A 1 103 ? 2.822 -0.962 -3.717 1.00 91.81 103 TYR A N 1
ATOM 794 C CA . TYR A 1 103 ? 3.015 0.489 -3.596 1.00 91.81 103 TYR A CA 1
ATOM 795 C C . TYR A 1 103 ? 3.935 0.843 -2.425 1.00 91.81 103 TYR A C 1
ATOM 797 O O . TYR A 1 103 ? 4.727 1.776 -2.515 1.00 91.81 103 TYR A O 1
ATOM 805 N N . GLY A 1 104 ? 3.855 0.090 -1.324 1.00 91.38 104 GLY A N 1
ATOM 806 C CA . GLY A 1 104 ? 4.842 0.127 -0.242 1.00 91.38 104 GLY A CA 1
ATOM 807 C C . GLY A 1 104 ? 4.863 1.388 0.632 1.00 91.38 104 GLY A C 1
ATOM 808 O O . GLY A 1 104 ? 5.664 1.446 1.562 1.00 91.38 104 GLY A O 1
ATOM 809 N N . VAL A 1 105 ? 3.996 2.380 0.388 1.00 92.88 105 VAL A N 1
ATOM 810 C CA . VAL A 1 105 ? 3.997 3.659 1.133 1.00 92.88 105 VAL A CA 1
ATOM 811 C C . VAL A 1 105 ? 2.900 3.748 2.188 1.00 92.88 105 VAL A C 1
ATOM 813 O O . VAL A 1 105 ? 3.151 4.277 3.265 1.00 92.88 105 VAL A O 1
ATOM 816 N N . PHE A 1 106 ? 1.691 3.267 1.904 1.00 95.38 106 PHE A N 1
ATOM 817 C CA . PHE A 1 106 ? 0.548 3.361 2.815 1.00 95.38 106 PHE A CA 1
ATOM 818 C C . PHE A 1 106 ? -0.340 2.138 2.631 1.00 95.38 106 PHE A C 1
ATOM 820 O O . PHE A 1 106 ? -0.757 1.850 1.516 1.00 95.38 106 PHE A O 1
ATOM 827 N N . ASN A 1 107 ? -0.618 1.413 3.709 1.00 96.69 107 ASN A N 1
ATOM 828 C CA . ASN A 1 107 ? -1.322 0.139 3.644 1.00 96.69 107 ASN A CA 1
ATOM 829 C C . ASN A 1 107 ? -2.297 0.045 4.812 1.00 96.69 107 ASN A C 1
ATOM 831 O O . ASN A 1 107 ? -1.874 -0.169 5.948 1.00 96.69 107 ASN A O 1
ATOM 835 N N . LEU A 1 108 ? -3.588 0.196 4.532 1.00 97.81 108 LEU A N 1
ATOM 836 C CA . LEU A 1 108 ? -4.636 -0.091 5.502 1.00 97.81 108 LEU A CA 1
ATOM 837 C C . LEU A 1 108 ? -5.029 -1.560 5.356 1.00 97.81 108 LEU A C 1
ATOM 839 O O . LEU A 1 108 ? -5.416 -1.986 4.269 1.00 97.81 108 L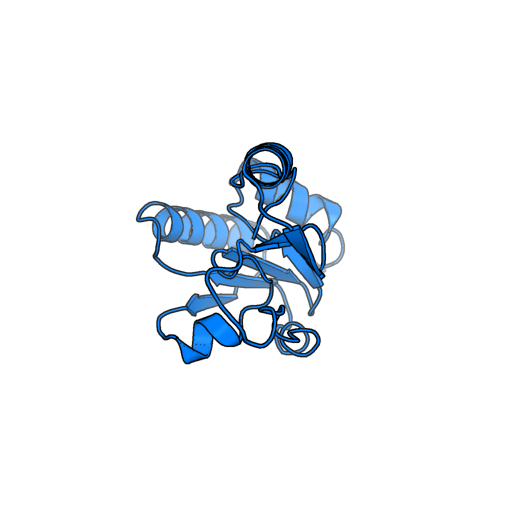EU A O 1
ATOM 843 N N . VAL A 1 109 ? -4.916 -2.327 6.434 1.00 97.88 109 VAL A N 1
ATOM 844 C CA . VAL A 1 109 ? -5.084 -3.783 6.434 1.00 97.88 109 VAL A CA 1
ATOM 845 C C . VAL A 1 109 ? -6.076 -4.189 7.518 1.00 97.88 109 VAL A C 1
ATOM 847 O O . VAL A 1 109 ? -6.017 -3.684 8.639 1.00 97.88 109 VAL A O 1
ATOM 850 N N . TRP A 1 110 ? -6.965 -5.124 7.192 1.00 97.06 110 TRP A N 1
ATOM 851 C CA . TRP A 1 110 ? -7.895 -5.746 8.130 1.00 97.06 110 TRP A CA 1
ATOM 852 C C . TRP A 1 110 ? -7.792 -7.265 8.042 1.00 97.06 110 TRP A C 1
ATOM 854 O O . TRP A 1 110 ? -8.100 -7.832 6.997 1.00 97.06 110 TRP A O 1
ATOM 864 N N . ASN A 1 111 ? -7.353 -7.917 9.124 1.00 96.12 111 ASN A N 1
ATOM 865 C CA . ASN A 1 111 ? -7.237 -9.383 9.220 1.00 96.12 111 ASN A CA 1
ATOM 866 C C . ASN A 1 111 ? -6.553 -10.022 7.997 1.00 96.12 111 ASN A C 1
ATOM 868 O O . ASN A 1 111 ? -7.091 -10.917 7.350 1.00 96.12 111 ASN A O 1
ATOM 872 N N . GLY A 1 112 ? -5.374 -9.510 7.637 1.00 96.19 112 GLY A N 1
ATOM 873 C CA . GLY A 1 112 ? -4.610 -9.978 6.481 1.00 96.19 112 GLY A CA 1
ATOM 874 C C . GLY A 1 112 ? -5.195 -9.623 5.111 1.00 96.19 112 GLY A C 1
ATOM 875 O O . GLY A 1 112 ? -4.683 -10.089 4.099 1.00 96.19 112 GLY A O 1
ATOM 876 N N . ARG A 1 113 ? -6.227 -8.777 5.034 1.00 95.88 113 ARG A N 1
ATOM 877 C CA . ARG A 1 113 ? -6.759 -8.252 3.772 1.00 95.88 113 ARG A CA 1
ATOM 878 C C . ARG A 1 113 ? -6.400 -6.784 3.596 1.00 95.88 113 ARG A C 1
ATOM 880 O O . ARG A 1 113 ? -6.661 -5.959 4.469 1.00 95.88 113 ARG A O 1
ATOM 887 N N . LEU A 1 114 ? -5.829 -6.450 2.444 1.00 96.31 114 LEU A N 1
ATOM 888 C CA . LEU A 1 114 ? -5.529 -5.073 2.068 1.00 96.31 114 LEU A CA 1
ATOM 889 C C . LEU A 1 114 ? -6.830 -4.322 1.735 1.00 96.31 114 LEU A C 1
ATOM 891 O O . LEU A 1 114 ? -7.552 -4.706 0.819 1.00 96.31 114 LEU A O 1
ATOM 895 N N . LEU A 1 115 ? -7.124 -3.256 2.480 1.00 96.12 115 LEU A N 1
ATOM 896 C CA . LEU A 1 115 ? -8.285 -2.381 2.266 1.00 96.12 115 LEU A CA 1
ATOM 897 C C . LEU A 1 115 ? -7.936 -1.151 1.419 1.00 96.12 115 LEU A C 1
ATOM 899 O O . LEU A 1 115 ? -8.770 -0.638 0.674 1.00 96.12 115 LEU A O 1
ATOM 903 N N . ALA A 1 116 ? -6.705 -0.653 1.549 1.00 94.94 116 ALA A N 1
ATOM 904 C CA . ALA A 1 116 ? -6.169 0.424 0.726 1.00 94.94 116 ALA A CA 1
ATOM 905 C C . ALA A 1 116 ? -4.641 0.337 0.655 1.00 94.94 116 ALA A C 1
ATOM 907 O O . ALA A 1 116 ? -3.990 0.070 1.662 1.00 94.94 116 ALA A O 1
ATOM 908 N N . ASP A 1 117 ? -4.086 0.623 -0.519 1.00 93.88 117 ASP A N 1
ATOM 909 C CA . ASP A 1 117 ? -2.650 0.640 -0.840 1.00 93.88 117 ASP A CA 1
ATOM 910 C C . ASP A 1 117 ? -2.105 2.064 -1.064 1.00 93.88 117 ASP A C 1
ATOM 912 O O . ASP A 1 117 ? -1.009 2.255 -1.580 1.00 93.88 117 ASP A O 1
ATOM 916 N N . HIS A 1 118 ? -2.892 3.083 -0.725 1.00 91.12 118 HIS A N 1
ATOM 917 C CA . HIS A 1 118 ? -2.539 4.490 -0.862 1.00 91.12 118 HIS A CA 1
ATOM 918 C C . HIS A 1 118 ? -3.256 5.320 0.198 1.00 91.12 118 HIS A C 1
ATOM 920 O O . HIS A 1 118 ? -4.112 4.816 0.925 1.00 91.12 118 HIS A O 1
ATOM 926 N N . TYR A 1 119 ? -2.914 6.607 0.255 1.00 91.44 119 TYR A N 1
ATOM 927 C CA . TYR A 1 119 ? -3.498 7.569 1.180 1.00 91.44 119 TYR A CA 1
ATOM 928 C C . TYR A 1 119 ? -5.031 7.464 1.281 1.00 91.44 119 TYR A C 1
ATOM 930 O O . TYR A 1 119 ? -5.752 7.441 0.275 1.00 91.44 119 TYR A O 1
ATOM 938 N N . VAL A 1 120 ? -5.523 7.459 2.521 1.00 92.94 120 VAL A N 1
ATOM 939 C CA . VAL A 1 120 ? -6.947 7.425 2.855 1.00 92.94 120 VAL A CA 1
ATOM 940 C C . VAL A 1 120 ? -7.311 8.708 3.597 1.00 92.94 120 VAL A C 1
ATOM 942 O O . VAL A 1 120 ? -6.790 8.985 4.673 1.00 92.94 120 VAL A O 1
ATOM 945 N N . SER A 1 121 ? -8.236 9.487 3.032 1.00 93.44 121 SER A N 1
ATOM 946 C CA . SER A 1 121 ? -8.823 10.640 3.720 1.00 93.44 121 SER A CA 1
ATOM 947 C C . SER A 1 121 ? -9.783 10.192 4.825 1.00 93.44 121 SER A C 1
ATOM 949 O O . SER A 1 121 ? -10.360 9.107 4.749 1.00 93.44 121 SER A O 1
ATOM 951 N N . GLY A 1 122 ? -10.050 11.054 5.811 1.00 95.25 122 GLY A N 1
ATOM 952 C CA . GLY A 1 122 ? -10.993 10.736 6.890 1.00 95.25 122 GLY A CA 1
ATOM 953 C C . GLY A 1 122 ? -12.386 10.332 6.381 1.00 95.25 122 GLY A C 1
ATOM 954 O O . GLY A 1 122 ? -12.963 9.357 6.854 1.00 95.25 122 GLY A O 1
ATOM 955 N N . GLY A 1 123 ? -12.919 11.016 5.361 1.00 95.62 123 GLY A N 1
ATOM 956 C CA . GLY A 1 123 ? -14.204 10.647 4.749 1.00 95.62 123 GLY A CA 1
ATOM 957 C C . GLY A 1 123 ? -14.189 9.239 4.147 1.00 95.62 123 GLY A C 1
ATOM 958 O O . GLY A 1 123 ? -15.085 8.438 4.415 1.00 95.62 123 GLY A O 1
ATOM 959 N N . ARG A 1 124 ? -13.129 8.900 3.405 1.00 95.00 124 ARG A N 1
ATOM 960 C CA . ARG A 1 124 ? -12.961 7.554 2.850 1.00 95.00 124 ARG A CA 1
ATOM 961 C C . ARG A 1 124 ? -12.780 6.509 3.946 1.00 95.00 124 ARG A C 1
ATOM 963 O O . ARG A 1 124 ? -13.359 5.434 3.840 1.00 95.00 124 ARG A O 1
ATOM 970 N N . PHE A 1 125 ? -12.045 6.827 5.007 1.00 96.75 125 PHE A N 1
ATOM 971 C CA . PHE A 1 125 ? -11.872 5.928 6.142 1.00 96.75 125 PHE A CA 1
ATOM 972 C C . PHE A 1 125 ? -13.204 5.602 6.819 1.00 96.75 125 PHE A C 1
ATOM 974 O O . PHE A 1 125 ? -13.487 4.434 7.056 1.00 96.75 125 PHE A O 1
ATOM 981 N N . LYS A 1 126 ? -14.079 6.598 7.041 1.00 95.06 126 LYS A N 1
ATOM 982 C CA . LYS A 1 126 ? -15.437 6.355 7.571 1.00 95.06 126 LYS A CA 1
ATOM 983 C C . LYS A 1 126 ? -16.215 5.362 6.705 1.00 95.06 126 LYS A C 1
ATOM 985 O O . LYS A 1 126 ? -16.871 4.483 7.254 1.00 95.06 126 LYS A O 1
ATOM 990 N N . ASN A 1 127 ? -16.133 5.498 5.381 1.00 95.25 127 ASN A N 1
ATOM 991 C CA . ASN A 1 127 ? -16.812 4.595 4.451 1.00 95.25 127 ASN A CA 1
ATOM 992 C C . ASN A 1 127 ? -16.223 3.182 4.498 1.00 95.25 127 ASN A C 1
ATOM 994 O O . ASN A 1 127 ? -16.980 2.219 4.522 1.00 95.25 127 ASN A O 1
ATOM 998 N N . ILE A 1 128 ? -14.894 3.061 4.567 1.00 95.56 128 ILE A N 1
ATOM 999 C CA . ILE A 1 128 ? -14.217 1.768 4.723 1.00 95.56 128 ILE A CA 1
ATOM 1000 C C . ILE A 1 128 ? -14.669 1.089 6.017 1.00 95.56 128 ILE A C 1
ATOM 1002 O O . ILE A 1 128 ? -15.122 -0.045 5.968 1.00 95.56 128 ILE A O 1
ATOM 1006 N N . LEU A 1 129 ? -14.626 1.782 7.160 1.00 92.88 129 LEU A N 1
ATOM 1007 C CA . LEU A 1 129 ? -15.061 1.202 8.435 1.00 92.88 129 LEU A CA 1
ATOM 1008 C C . LEU A 1 129 ? -16.531 0.767 8.396 1.00 92.88 129 LEU A C 1
ATOM 1010 O O . LEU A 1 129 ? -16.868 -0.301 8.891 1.00 92.88 129 LEU A O 1
ATOM 1014 N N . LYS A 1 130 ? -17.402 1.570 7.773 1.00 92.06 130 LYS A N 1
ATOM 1015 C CA . LYS A 1 130 ? -18.823 1.239 7.632 1.00 92.06 130 LYS A CA 1
ATOM 1016 C C . LYS A 1 130 ? -19.057 0.001 6.760 1.00 92.06 130 LYS A C 1
ATOM 1018 O O . LYS A 1 130 ? -19.928 -0.790 7.089 1.00 92.06 130 LYS A O 1
ATOM 1023 N N . ASN A 1 131 ? -18.344 -0.133 5.644 1.00 91.75 131 ASN A N 1
ATOM 1024 C CA . ASN A 1 131 ? -18.621 -1.174 4.650 1.00 91.75 131 ASN A CA 1
ATOM 1025 C C . ASN A 1 131 ? -17.868 -2.478 4.930 1.00 91.75 131 ASN A C 1
ATOM 1027 O O . ASN A 1 131 ? -18.384 -3.553 4.659 1.00 91.75 131 ASN A O 1
ATOM 1031 N N . GLU A 1 132 ? -16.645 -2.379 5.447 1.00 89.69 132 GLU A N 1
ATOM 1032 C CA . GLU A 1 132 ? -15.732 -3.516 5.591 1.00 89.69 132 GLU A CA 1
ATOM 1033 C C . GLU A 1 132 ? -15.709 -4.076 7.019 1.00 89.69 132 GLU A C 1
ATOM 1035 O O . GLU A 1 132 ? -15.301 -5.219 7.218 1.00 89.69 132 GLU A O 1
ATOM 1040 N N . LEU A 1 133 ? -16.089 -3.264 8.015 1.00 86.06 133 LEU A N 1
ATOM 1041 C CA . LEU A 1 133 ? -15.980 -3.573 9.447 1.00 86.06 133 LEU A CA 1
ATOM 1042 C C . LEU A 1 133 ? -17.323 -3.414 10.192 1.00 86.06 133 LEU A C 1
ATOM 1044 O O . LEU A 1 133 ? -17.327 -3.260 11.412 1.00 86.06 133 LEU A O 1
ATOM 1048 N N . ALA A 1 134 ? -18.459 -3.466 9.485 1.00 72.06 134 ALA A N 1
ATOM 1049 C CA . ALA A 1 134 ? -19.794 -3.269 10.067 1.00 72.06 134 ALA A CA 1
ATOM 1050 C C . ALA A 1 134 ? -20.075 -4.167 11.290 1.00 72.06 134 ALA A C 1
ATOM 1052 O O . ALA A 1 134 ? -20.673 -3.702 12.256 1.00 72.06 134 ALA A O 1
ATOM 1053 N N . ASP A 1 135 ? -19.575 -5.406 11.267 1.00 65.19 135 ASP A N 1
ATOM 1054 C CA . ASP A 1 135 ? -19.843 -6.427 12.291 1.00 65.19 135 ASP A CA 1
ATOM 1055 C C . ASP A 1 135 ? -18.717 -6.564 13.335 1.00 65.19 135 ASP A C 1
ATOM 1057 O O . ASP A 1 135 ? -18.837 -7.315 14.300 1.00 65.19 135 ASP A O 1
ATOM 1061 N N . ALA A 1 136 ? -17.605 -5.841 13.163 1.00 60.66 136 ALA A N 1
ATOM 1062 C CA . ALA A 1 136 ? -16.408 -5.977 14.000 1.00 60.66 136 ALA A CA 1
ATOM 1063 C C . ALA A 1 136 ? -16.485 -5.212 15.337 1.00 60.66 136 ALA A C 1
ATOM 1065 O O . ALA A 1 136 ? -15.551 -5.286 16.130 1.00 60.66 136 ALA A O 1
ATOM 1066 N N . ALA A 1 137 ? -17.565 -4.458 15.568 1.00 51.28 137 ALA A N 1
ATOM 1067 C CA . ALA A 1 137 ? -17.771 -3.615 16.748 1.00 51.28 137 ALA A CA 1
ATOM 1068 C C . ALA A 1 137 ? -18.699 -4.249 17.808 1.00 51.28 137 ALA A C 1
ATOM 1070 O O . ALA A 1 137 ? -19.305 -3.515 18.590 1.00 51.28 137 ALA A O 1
ATOM 1071 N N . THR A 1 138 ? -18.829 -5.581 17.815 1.00 42.56 138 THR A N 1
ATOM 1072 C CA . THR A 1 138 ? -19.649 -6.319 18.794 1.00 42.56 138 THR A CA 1
ATOM 1073 C C . THR A 1 138 ? -18.787 -6.939 19.882 1.00 42.56 138 THR A C 1
ATOM 1075 O O . THR A 1 138 ? -17.769 -7.571 19.521 1.00 42.56 138 THR A O 1
#

Secondary structure (DSSP, 8-state):
-B-SSTTS--THHHHTTT-EEEEEETTEEEEE---SSSPPP-PPP-TTTGGG--SEEEEEETTSTHHHHHHHHHHHHHHTTT--EEEEEE-SHHHHTT-SSTT-SEEEEETTEEEESS---HHHHHHHHHHHSTTTT-

pLDDT: mean 93.38, std 7.69, range [42.56, 98.5]

Radius of gyration: 17.04 Å; chains: 1; bounding box: 42×29×46 Å